Protein AF-G5JH13-F1 (afdb_monomer_lite)

Sequence (60 aa):
SVYTVQAGDSLSLIASKYGTTYQKIMSLNGLNNFFIYPGQKLKVSGVASNTTNTGNAASA

Foldseek 3Di:
DKDFDAVPDWLQNLQVVLVHHSVVQCVQVVNPDRDDDGRDITDNDDCPPPPPPPDDDPDD

Organism: NCBI:txid911238

Structure (mmCIF, N/CA/C/O backbone):
data_AF-G5JH13-F1
#
_entry.id   AF-G5JH13-F1
#
loop_
_atom_site.group_PDB
_atom_site.id
_atom_site.type_symbol
_atom_site.label_atom_id
_atom_site.label_alt_id
_atom_site.label_comp_id
_atom_site.label_asym_id
_atom_site.label_entity_id
_atom_site.label_seq_id
_atom_site.pdbx_PDB_ins_code
_atom_site.Cartn_x
_atom_site.Cartn_y
_atom_site.Cartn_z
_atom_site.occupancy
_atom_site.B_iso_or_equiv
_atom_site.auth_seq_id
_atom_site.auth_comp_id
_atom_site.auth_asym_id
_atom_site.auth_atom_id
_atom_site.pdbx_PDB_model_num
ATOM 1 N N . SER A 1 1 ? -13.988 -2.503 -0.385 1.00 75.06 1 SER A N 1
ATOM 2 C CA . SER A 1 1 ? -13.335 -1.472 -1.221 1.00 75.06 1 SER A CA 1
ATOM 3 C C . SER A 1 1 ? -12.116 -2.030 -1.937 1.00 75.06 1 SER A C 1
ATOM 5 O O . SER A 1 1 ? -11.350 -2.787 -1.341 1.00 75.06 1 SER A O 1
ATOM 7 N N . VAL A 1 2 ? -11.953 -1.674 -3.213 1.00 86.88 2 VAL A N 1
ATOM 8 C CA . VAL A 1 2 ? -10.838 -2.083 -4.084 1.00 86.88 2 VAL A CA 1
ATOM 9 C C . VAL A 1 2 ? -9.957 -0.861 -4.357 1.00 86.88 2 VAL A C 1
ATOM 11 O O . VAL A 1 2 ? -10.489 0.211 -4.629 1.00 86.88 2 VAL A O 1
ATOM 14 N N . TYR A 1 3 ? -8.640 -1.019 -4.270 1.00 89.50 3 TYR A N 1
ATOM 15 C CA . TYR A 1 3 ? -7.628 -0.008 -4.565 1.00 89.50 3 TYR A CA 1
ATOM 16 C C . TYR A 1 3 ? -6.854 -0.391 -5.822 1.00 89.50 3 TYR A C 1
ATOM 18 O O . TYR A 1 3 ? -6.508 -1.558 -5.995 1.00 89.50 3 TYR A O 1
ATOM 26 N N . THR A 1 4 ? -6.562 0.581 -6.678 1.00 92.31 4 THR A N 1
ATOM 27 C CA . THR A 1 4 ? -5.687 0.381 -7.837 1.00 92.31 4 THR A CA 1
ATOM 28 C C . THR A 1 4 ? -4.292 0.855 -7.465 1.00 92.31 4 THR A C 1
ATOM 30 O O . THR A 1 4 ? -4.106 2.031 -7.164 1.00 92.31 4 THR A O 1
ATOM 33 N N . VAL A 1 5 ? -3.329 -0.060 -7.478 1.00 91.19 5 VAL A N 1
ATOM 34 C CA . VAL A 1 5 ? -1.927 0.217 -7.148 1.00 91.19 5 VAL A CA 1
ATOM 35 C C . VAL A 1 5 ? -1.357 1.244 -8.120 1.00 91.19 5 VAL A C 1
ATOM 37 O O . VAL A 1 5 ? -1.550 1.122 -9.333 1.00 91.19 5 VAL A O 1
ATOM 40 N N . GLN A 1 6 ? -0.639 2.238 -7.602 1.00 90.25 6 GLN A N 1
ATOM 41 C CA . GLN A 1 6 ? 0.082 3.222 -8.406 1.00 90.25 6 GLN A CA 1
ATOM 42 C C . GLN A 1 6 ? 1.588 2.940 -8.399 1.00 90.25 6 GLN A C 1
ATOM 44 O O . GLN A 1 6 ? 2.101 2.197 -7.563 1.00 90.25 6 GLN A O 1
ATOM 49 N N . ALA A 1 7 ? 2.314 3.500 -9.366 1.00 89.50 7 ALA A N 1
ATOM 50 C CA . ALA A 1 7 ? 3.762 3.342 -9.414 1.00 89.50 7 ALA A CA 1
ATOM 51 C C . ALA A 1 7 ? 4.393 3.999 -8.174 1.00 89.50 7 ALA A C 1
ATOM 53 O O . ALA A 1 7 ? 4.154 5.174 -7.911 1.00 89.50 7 ALA A O 1
ATOM 54 N N . GLY A 1 8 ? 5.171 3.226 -7.413 1.00 86.75 8 GLY A N 1
ATOM 55 C CA . GLY A 1 8 ? 5.765 3.661 -6.144 1.00 86.75 8 GLY A CA 1
ATOM 56 C C . GLY A 1 8 ? 4.961 3.288 -4.894 1.00 86.75 8 GLY A C 1
ATOM 57 O O . GLY A 1 8 ? 5.474 3.437 -3.787 1.00 86.75 8 GLY A O 1
ATOM 58 N N . ASP A 1 9 ? 3.745 2.750 -5.036 1.00 87.38 9 ASP A N 1
ATOM 59 C CA . ASP A 1 9 ? 3.013 2.197 -3.896 1.00 87.38 9 ASP A CA 1
ATOM 60 C C . ASP A 1 9 ? 3.628 0.874 -3.418 1.00 87.38 9 ASP A C 1
ATOM 62 O O . ASP A 1 9 ? 4.133 0.062 -4.193 1.00 87.38 9 ASP A O 1
ATOM 66 N N . SER A 1 10 ? 3.519 0.629 -2.113 1.00 89.19 10 SER A N 1
ATOM 67 C CA . SER A 1 10 ? 3.895 -0.635 -1.474 1.00 89.19 10 SER A CA 1
ATOM 68 C C . SER A 1 10 ? 2.726 -1.205 -0.679 1.00 89.19 10 SER A C 1
ATOM 70 O O . SER A 1 10 ? 1.910 -0.462 -0.134 1.00 89.19 10 SER A O 1
ATOM 72 N N . LEU A 1 11 ? 2.673 -2.533 -0.555 1.00 86.31 11 LEU A N 1
ATOM 73 C CA . LEU A 1 11 ? 1.629 -3.250 0.190 1.00 86.31 11 LEU A CA 1
ATOM 74 C C . LEU A 1 11 ? 1.480 -2.733 1.630 1.00 86.31 11 LEU A C 1
ATOM 76 O O . LEU A 1 11 ? 0.365 -2.612 2.128 1.00 86.31 11 LEU A O 1
ATOM 80 N N . SER A 1 12 ? 2.597 -2.376 2.269 1.00 87.69 12 SER A N 1
ATOM 81 C CA . SER A 1 12 ? 2.653 -1.762 3.598 1.00 87.69 12 SER A CA 1
ATOM 82 C C . SER A 1 12 ? 2.040 -0.359 3.640 1.00 87.69 12 SER A C 1
ATOM 84 O O . SER A 1 12 ? 1.218 -0.092 4.509 1.00 87.69 12 SER A O 1
ATOM 86 N N . LEU A 1 13 ? 2.386 0.523 2.697 1.00 88.94 13 LEU A N 1
ATOM 87 C CA . LEU A 1 13 ? 1.839 1.885 2.613 1.00 88.94 13 LEU A CA 1
ATOM 88 C C . LEU A 1 13 ? 0.328 1.869 2.375 1.00 88.94 13 LEU A C 1
ATOM 90 O O . LEU A 1 13 ? -0.419 2.576 3.051 1.00 88.94 13 LEU A O 1
ATOM 94 N N . ILE A 1 14 ? -0.123 1.014 1.456 1.00 87.12 14 ILE A N 1
ATOM 95 C CA . ILE A 1 14 ? -1.545 0.805 1.183 1.00 87.12 14 ILE A CA 1
ATOM 96 C C . ILE A 1 14 ? -2.228 0.283 2.452 1.00 87.12 14 ILE A C 1
ATOM 98 O O . ILE A 1 14 ? -3.240 0.833 2.874 1.00 87.12 14 ILE A O 1
ATOM 102 N N . ALA A 1 15 ? -1.659 -0.729 3.107 1.00 86.44 15 ALA A N 1
ATOM 103 C CA . ALA A 1 15 ? -2.208 -1.276 4.342 1.00 86.44 15 ALA A CA 1
ATOM 104 C C . ALA A 1 15 ? -2.376 -0.208 5.433 1.00 86.44 15 ALA A C 1
ATOM 106 O O . ALA A 1 15 ? -3.481 -0.044 5.951 1.00 86.44 15 ALA A O 1
ATOM 107 N N . SER A 1 16 ? -1.331 0.579 5.701 1.00 86.62 16 SER A N 1
ATOM 108 C CA . SER A 1 16 ? -1.364 1.677 6.673 1.00 86.62 16 SER A CA 1
ATOM 109 C C . SER A 1 16 ? -2.407 2.736 6.320 1.00 86.62 16 SER A C 1
ATOM 111 O O . SER A 1 16 ? -3.146 3.183 7.193 1.00 86.62 16 SER A O 1
ATOM 113 N N . LYS A 1 17 ? -2.533 3.094 5.036 1.00 85.69 17 LYS A N 1
ATOM 114 C CA . LYS A 1 17 ? -3.529 4.061 4.546 1.00 85.69 17 LYS A CA 1
ATOM 115 C C . LYS A 1 17 ? -4.969 3.600 4.784 1.00 85.69 17 LYS A C 1
ATOM 117 O O . LYS A 1 17 ? -5.846 4.428 5.004 1.00 85.69 17 LYS A O 1
ATOM 122 N N . TYR A 1 18 ? -5.208 2.291 4.746 1.00 85.00 18 TYR A N 1
ATOM 123 C CA . TYR A 1 18 ? -6.523 1.689 4.968 1.00 85.00 18 TYR A CA 1
ATOM 124 C C . TYR A 1 18 ? -6.731 1.162 6.397 1.00 85.00 18 TYR A C 1
ATOM 126 O O . TYR A 1 18 ? -7.772 0.565 6.667 1.00 85.00 18 TYR A O 1
ATOM 134 N N . GLY A 1 19 ? -5.772 1.362 7.309 1.00 82.56 19 GLY A N 1
ATOM 135 C CA . GLY A 1 19 ? -5.852 0.843 8.679 1.00 82.56 19 GLY A CA 1
ATOM 136 C C . GLY A 1 19 ? -5.902 -0.688 8.743 1.00 82.56 19 GLY A C 1
ATOM 137 O O . GLY A 1 19 ? -6.534 -1.261 9.626 1.00 82.56 19 GLY A O 1
ATOM 138 N N . THR A 1 20 ? -5.284 -1.364 7.777 1.00 84.25 20 THR A N 1
ATOM 139 C CA . THR A 1 20 ? -5.203 -2.825 7.707 1.00 84.25 20 THR A CA 1
ATOM 140 C C . THR A 1 20 ? -3.743 -3.277 7.692 1.00 84.25 20 THR A C 1
ATOM 142 O O . THR A 1 20 ? -2.829 -2.465 7.807 1.00 84.25 20 THR A O 1
ATOM 145 N N . THR A 1 21 ? -3.500 -4.579 7.562 1.00 87.94 21 THR A N 1
ATOM 146 C CA . THR A 1 21 ? -2.151 -5.134 7.401 1.00 87.94 21 THR A CA 1
ATOM 147 C C . THR A 1 21 ? -1.959 -5.678 5.996 1.00 87.94 21 THR A C 1
ATOM 149 O O . THR A 1 21 ? -2.896 -6.165 5.359 1.00 87.94 21 THR A O 1
ATOM 152 N N . TYR A 1 22 ? -0.717 -5.634 5.512 1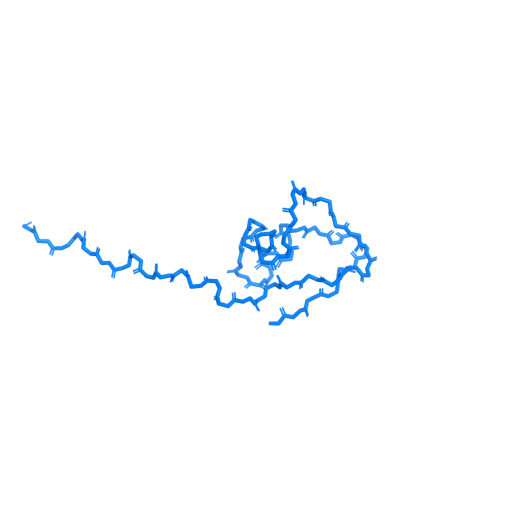.00 86.94 22 TYR A N 1
ATOM 153 C CA . TYR A 1 22 ? -0.364 -6.200 4.212 1.00 86.94 22 TYR A CA 1
ATOM 154 C C . TYR A 1 22 ? -0.740 -7.691 4.141 1.00 86.94 22 TYR A C 1
ATOM 156 O O . TYR A 1 22 ? -1.222 -8.137 3.108 1.00 86.94 22 TYR A O 1
ATOM 164 N N . GLN A 1 23 ? -0.638 -8.436 5.253 1.00 88.06 23 GLN A N 1
ATOM 165 C CA . GLN A 1 23 ? -1.098 -9.827 5.354 1.00 88.06 23 GLN A CA 1
ATOM 166 C C . GLN A 1 23 ? -2.590 -9.947 5.050 1.00 88.06 23 GLN A C 1
ATOM 168 O O . GLN A 1 23 ? -2.982 -10.807 4.269 1.00 88.06 23 GLN A O 1
ATOM 173 N N . LYS A 1 24 ? -3.426 -9.064 5.619 1.00 86.38 24 LYS A N 1
ATOM 174 C CA . LYS A 1 24 ? -4.871 -9.063 5.354 1.00 86.38 24 LYS A CA 1
ATOM 175 C C . LYS A 1 24 ? -5.149 -8.837 3.876 1.00 86.38 24 LYS A C 1
ATOM 177 O O . LYS A 1 24 ? -5.947 -9.561 3.291 1.00 86.38 24 LYS A O 1
ATOM 182 N N . ILE A 1 25 ? -4.475 -7.857 3.274 1.00 87.12 25 ILE A N 1
ATOM 183 C CA . ILE A 1 25 ? -4.609 -7.549 1.847 1.00 87.12 25 ILE A CA 1
ATOM 184 C C . ILE A 1 25 ? -4.180 -8.758 1.015 1.00 87.12 25 ILE A C 1
ATOM 186 O O . ILE A 1 25 ? -4.889 -9.144 0.090 1.00 87.12 25 ILE A O 1
ATOM 190 N N . MET A 1 26 ? -3.064 -9.397 1.355 1.00 88.56 26 MET A N 1
ATOM 191 C CA . MET A 1 26 ? -2.597 -10.592 0.660 1.00 88.56 26 MET A CA 1
ATOM 192 C C . MET A 1 26 ? -3.615 -11.727 0.748 1.00 88.56 26 MET A C 1
ATOM 194 O O . MET A 1 26 ? -4.014 -12.246 -0.290 1.00 88.56 26 MET A O 1
ATOM 198 N N . SER A 1 27 ? -4.121 -12.047 1.942 1.00 88.25 27 SER A N 1
ATOM 199 C CA . SER A 1 27 ? -5.154 -13.073 2.122 1.00 88.25 27 SER A CA 1
ATOM 200 C C . SER A 1 27 ? -6.445 -12.740 1.370 1.00 88.25 27 SER A C 1
ATOM 202 O O . SER A 1 27 ? -7.036 -13.619 0.752 1.00 88.25 27 SER A O 1
ATOM 204 N N . LEU A 1 28 ? -6.867 -11.471 1.357 1.00 86.81 28 LEU A N 1
ATOM 205 C CA . LEU A 1 28 ? -8.060 -11.014 0.631 1.00 86.81 28 LEU A CA 1
ATOM 206 C C . LEU A 1 28 ? -7.929 -11.137 -0.893 1.00 86.81 28 LEU A C 1
ATOM 208 O O . LEU A 1 28 ? -8.944 -11.205 -1.590 1.00 86.81 28 LEU A O 1
ATOM 212 N N . ASN A 1 29 ? -6.700 -11.127 -1.409 1.00 87.88 29 ASN A N 1
ATOM 213 C CA . ASN A 1 29 ? -6.403 -11.172 -2.840 1.00 87.88 29 ASN A CA 1
ATOM 214 C C . ASN A 1 29 ? -5.722 -12.477 -3.279 1.00 87.88 29 ASN A C 1
ATOM 216 O O . ASN A 1 29 ? -5.372 -12.597 -4.449 1.00 87.88 29 ASN A O 1
ATOM 220 N N . GLY A 1 30 ? -5.528 -13.444 -2.374 1.00 88.38 30 GLY A N 1
ATOM 221 C CA . GLY A 1 30 ? -4.819 -14.694 -2.664 1.00 88.38 30 GLY A CA 1
ATOM 222 C C . GLY A 1 30 ? -3.355 -14.494 -3.072 1.00 88.38 30 GLY A C 1
ATOM 223 O O . GLY A 1 30 ? -2.819 -15.279 -3.851 1.00 88.38 30 GLY A O 1
ATOM 224 N N . LEU A 1 31 ? -2.711 -13.425 -2.595 1.00 86.25 31 LEU A N 1
ATOM 225 C CA . LEU A 1 31 ? -1.316 -13.143 -2.920 1.00 86.25 31 LEU A CA 1
ATOM 226 C C . LEU A 1 31 ? -0.394 -13.998 -2.055 1.00 86.25 31 LEU A C 1
ATOM 228 O O . LEU A 1 31 ? -0.452 -13.948 -0.829 1.00 86.25 31 LEU A O 1
ATOM 232 N N . ASN A 1 32 ? 0.506 -14.725 -2.710 1.00 86.06 32 ASN A N 1
ATOM 233 C CA . ASN A 1 32 ? 1.562 -15.492 -2.045 1.00 86.06 32 ASN A CA 1
ATOM 234 C C . ASN A 1 32 ? 2.843 -14.673 -1.835 1.00 86.06 32 ASN A C 1
ATOM 236 O O . ASN A 1 32 ? 3.792 -15.156 -1.227 1.00 86.06 32 ASN A O 1
ATOM 240 N N . ASN A 1 33 ? 2.895 -13.449 -2.365 1.00 84.75 33 ASN A N 1
ATOM 241 C CA . ASN A 1 33 ? 4.093 -12.626 -2.338 1.00 84.75 33 ASN A CA 1
ATOM 242 C C . ASN A 1 33 ? 3.750 -11.144 -2.145 1.00 84.75 33 ASN A C 1
ATOM 244 O O . ASN A 1 33 ? 2.616 -10.723 -2.375 1.00 84.75 33 ASN A O 1
ATOM 248 N N . PHE A 1 34 ? 4.744 -10.359 -1.736 1.00 83.81 34 PHE A N 1
ATOM 249 C CA . PHE A 1 34 ? 4.595 -8.924 -1.465 1.00 83.81 34 PHE A CA 1
ATOM 250 C C . PHE A 1 34 ? 4.717 -8.051 -2.722 1.00 83.81 34 PHE A C 1
ATOM 252 O O . PHE A 1 34 ? 4.584 -6.830 -2.645 1.00 83.81 34 PHE A O 1
ATOM 259 N N . PHE A 1 35 ? 4.981 -8.667 -3.876 1.00 86.81 35 PHE A N 1
ATOM 260 C CA . PHE A 1 35 ? 5.087 -7.968 -5.148 1.00 86.81 35 PHE A CA 1
ATOM 261 C C . PHE A 1 35 ? 3.708 -7.560 -5.659 1.00 86.81 35 PHE A C 1
ATOM 263 O O . PHE A 1 35 ? 2.821 -8.392 -5.853 1.00 86.81 35 PHE A O 1
ATOM 270 N N . ILE A 1 36 ? 3.557 -6.259 -5.883 1.00 88.19 36 ILE A N 1
ATOM 271 C CA . ILE A 1 36 ? 2.374 -5.641 -6.4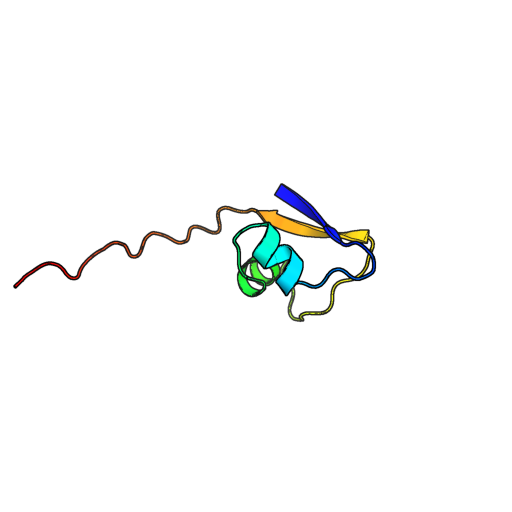70 1.00 88.19 36 ILE A CA 1
ATOM 272 C C . ILE A 1 36 ? 2.805 -4.780 -7.648 1.00 88.19 36 ILE A C 1
ATOM 274 O O . ILE A 1 36 ? 3.876 -4.174 -7.624 1.00 88.19 36 ILE A O 1
ATOM 278 N N . TYR A 1 37 ? 1.967 -4.728 -8.676 1.00 90.06 37 TYR A N 1
ATOM 279 C CA . TYR A 1 37 ? 2.266 -3.998 -9.903 1.00 90.06 37 TYR A CA 1
ATOM 280 C C . TYR A 1 37 ? 1.348 -2.786 -10.061 1.00 90.06 37 TYR A C 1
ATOM 282 O O . TYR A 1 37 ? 0.167 -2.866 -9.715 1.00 90.06 37 TYR A O 1
ATOM 290 N N . PRO A 1 38 ? 1.843 -1.665 -10.609 1.00 91.31 38 PRO A N 1
ATOM 291 C CA . PRO A 1 38 ? 0.989 -0.532 -10.939 1.00 91.31 38 PRO A CA 1
ATOM 292 C C . PRO A 1 38 ? -0.133 -0.959 -11.897 1.00 91.31 38 PRO A C 1
ATOM 294 O O . PRO A 1 38 ? 0.094 -1.693 -12.856 1.00 91.31 38 PRO A O 1
ATOM 297 N N . GLY A 1 39 ? -1.360 -0.522 -11.612 1.00 89.88 39 GLY A N 1
ATOM 298 C CA . GLY A 1 39 ? -2.578 -0.945 -12.310 1.00 89.88 39 GLY A CA 1
ATOM 299 C C . GLY A 1 39 ? -3.253 -2.189 -11.720 1.00 89.88 39 GLY A C 1
ATOM 300 O O . GLY A 1 39 ? -4.393 -2.493 -12.076 1.00 89.88 39 GLY A O 1
ATOM 301 N N . GLN A 1 40 ? -2.611 -2.887 -10.778 1.00 91.06 40 GLN A N 1
ATOM 302 C CA . GLN A 1 40 ? -3.209 -4.031 -10.095 1.00 91.06 40 GLN A CA 1
ATOM 303 C C . GLN A 1 40 ? -4.336 -3.583 -9.159 1.00 91.06 40 GLN A C 1
ATOM 305 O O . GLN A 1 40 ? -4.187 -2.646 -8.376 1.00 91.06 40 GLN A O 1
ATOM 310 N N . LYS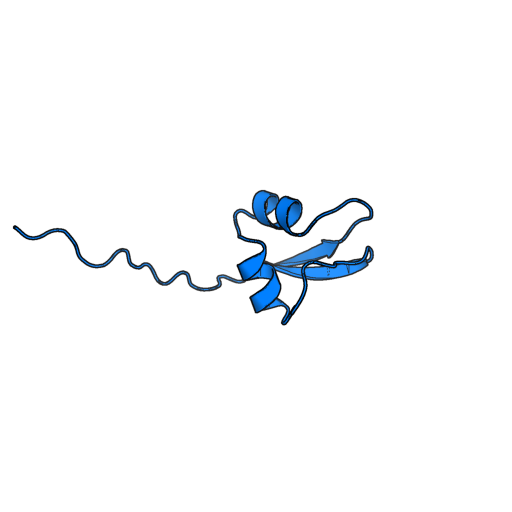 A 1 41 ? -5.471 -4.283 -9.213 1.00 91.25 41 LYS A N 1
ATOM 311 C CA . LYS A 1 41 ? -6.611 -4.050 -8.321 1.00 91.25 41 LYS A CA 1
ATOM 312 C C . LYS A 1 41 ? -6.487 -4.931 -7.081 1.00 91.25 41 LYS A C 1
ATOM 314 O O . LYS A 1 41 ? -6.588 -6.149 -7.178 1.00 91.25 41 LYS A O 1
ATOM 319 N N . LEU A 1 42 ? -6.300 -4.311 -5.922 1.00 88.50 42 LEU A N 1
ATOM 320 C CA . LEU A 1 42 ? -6.200 -4.969 -4.624 1.00 88.50 42 LEU A CA 1
ATOM 321 C C . LEU A 1 42 ? -7.438 -4.694 -3.779 1.00 88.50 42 LEU A C 1
ATOM 323 O O . LEU A 1 42 ? -7.826 -3.553 -3.542 1.00 88.50 42 LEU A O 1
ATOM 327 N N . LYS A 1 43 ? -8.050 -5.746 -3.251 1.00 87.88 43 LYS A N 1
ATOM 328 C CA . LYS A 1 43 ? -9.042 -5.654 -2.179 1.00 87.88 43 LYS A CA 1
ATOM 329 C C . LYS A 1 43 ? -8.338 -5.228 -0.891 1.00 87.88 43 LYS A C 1
ATOM 331 O O . LYS A 1 43 ? -7.615 -6.018 -0.295 1.00 87.88 43 LYS A O 1
ATOM 336 N N . VAL A 1 44 ? -8.546 -3.976 -0.492 1.00 83.75 44 VAL A N 1
ATOM 337 C CA . VAL A 1 44 ? -7.911 -3.350 0.689 1.00 83.75 44 VAL A CA 1
ATOM 338 C C . VAL A 1 44 ? -8.852 -3.232 1.878 1.00 83.75 44 VAL A C 1
ATOM 340 O O . VAL A 1 44 ? -8.426 -3.109 3.017 1.00 83.75 44 VAL A O 1
ATOM 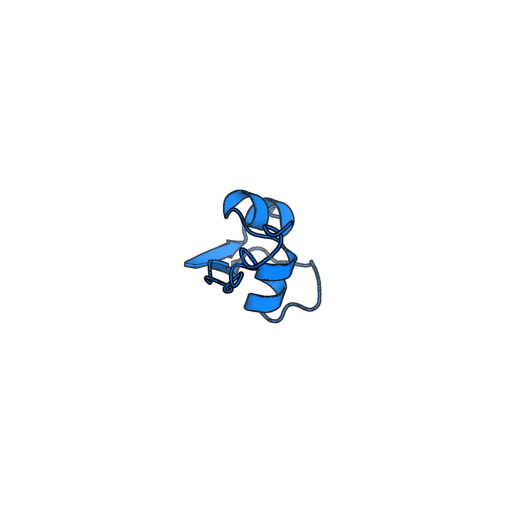343 N N . SER A 1 45 ? -10.150 -3.292 1.610 1.00 72.19 45 SER A N 1
ATOM 344 C CA . SER A 1 45 ? -11.187 -3.305 2.626 1.00 72.19 45 SER A CA 1
ATOM 345 C C . SER A 1 45 ? -12.139 -4.433 2.272 1.00 72.19 45 SER A C 1
ATOM 347 O O . SER A 1 45 ? -13.021 -4.303 1.423 1.00 72.19 45 SER A O 1
ATOM 349 N N . GLY A 1 46 ? -11.886 -5.586 2.865 1.00 59.72 46 GLY A N 1
ATOM 350 C CA . GLY A 1 46 ? -12.958 -6.404 3.390 1.00 59.72 46 GLY A CA 1
ATOM 351 C C . GLY A 1 46 ? -12.899 -6.205 4.892 1.00 59.72 46 GLY A C 1
ATOM 352 O O . GLY A 1 46 ? -11.798 -6.105 5.441 1.00 59.72 46 GLY A O 1
ATOM 353 N N . VAL A 1 47 ? -14.047 -6.166 5.561 1.00 49.88 47 VAL A N 1
ATOM 354 C CA . VAL A 1 47 ? -14.111 -6.615 6.950 1.00 49.88 47 VAL A CA 1
ATOM 355 C C . VAL A 1 47 ? -13.625 -8.052 6.934 1.00 49.88 47 VAL A C 1
ATOM 357 O O . VAL A 1 47 ? -14.380 -9.006 6.832 1.00 49.88 47 VAL A O 1
ATOM 360 N N . ALA A 1 48 ? -12.316 -8.242 6.918 1.00 50.00 48 ALA A N 1
ATOM 361 C CA . ALA A 1 48 ? -11.792 -9.507 7.305 1.00 50.00 48 ALA A CA 1
ATOM 362 C C . ALA A 1 48 ? -12.042 -9.457 8.788 1.00 50.00 48 ALA A C 1
ATOM 364 O O . ALA A 1 48 ? -11.250 -8.818 9.480 1.00 50.00 48 ALA A O 1
ATOM 365 N N . SER A 1 49 ? -13.210 -9.970 9.179 1.00 44.19 49 SER A N 1
ATOM 366 C CA . SER A 1 49 ? -13.696 -10.080 10.532 1.00 44.19 49 SER A CA 1
ATOM 367 C C . SER A 1 49 ? -12.485 -10.429 11.361 1.00 44.19 49 SER A C 1
ATOM 369 O O . SER A 1 49 ? -12.028 -11.568 11.399 1.00 44.19 49 SER A O 1
ATOM 371 N N . ASN A 1 50 ? -11.877 -9.405 11.952 1.00 44.16 50 ASN A N 1
ATOM 372 C CA . ASN A 1 50 ? -11.202 -9.613 13.191 1.00 44.16 50 ASN A CA 1
ATOM 373 C C . ASN A 1 50 ? -12.418 -9.743 14.078 1.00 44.16 50 ASN A C 1
ATOM 375 O O . ASN A 1 50 ? -12.958 -8.746 14.550 1.00 44.16 50 ASN A O 1
ATOM 379 N N . THR A 1 51 ? -12.961 -10.964 14.098 1.00 40.47 51 THR A N 1
ATOM 380 C CA . THR A 1 51 ? -13.739 -11.433 15.215 1.00 40.47 51 THR A CA 1
ATOM 381 C C . THR A 1 51 ? -12.923 -10.973 16.395 1.00 40.47 51 THR A C 1
ATOM 383 O O . THR A 1 51 ? -11.800 -11.421 16.611 1.00 40.47 51 THR A O 1
ATOM 386 N N . THR A 1 52 ? -13.432 -9.917 17.005 1.00 44.38 52 THR A N 1
ATOM 387 C CA . THR A 1 52 ? -13.229 -9.563 18.385 1.00 44.38 52 THR A CA 1
ATOM 388 C C . THR A 1 52 ? -12.890 -10.827 19.163 1.00 44.38 52 THR A C 1
ATOM 390 O O . THR A 1 52 ? -13.784 -11.535 19.603 1.00 44.38 52 THR A O 1
ATOM 393 N N . ASN A 1 53 ? -11.602 -11.074 19.385 1.00 47.31 53 ASN A N 1
ATOM 394 C CA . ASN A 1 53 ? -11.162 -11.646 20.648 1.00 47.31 53 ASN A CA 1
ATOM 395 C C . ASN A 1 53 ? -11.029 -10.487 21.648 1.00 47.31 53 ASN A C 1
ATOM 397 O O . ASN A 1 53 ? -10.007 -10.286 22.288 1.00 47.31 53 ASN A O 1
ATOM 401 N N . THR A 1 54 ? -12.105 -9.700 21.740 1.00 50.78 54 THR A N 1
ATOM 402 C CA . THR A 1 54 ? -12.546 -9.069 22.977 1.00 50.78 54 THR A CA 1
ATOM 403 C C . THR A 1 54 ? -13.486 -10.092 23.592 1.00 50.78 54 THR A C 1
ATOM 405 O O . THR A 1 54 ? -14.684 -10.099 23.329 1.00 50.78 54 THR A O 1
ATOM 408 N N . GLY A 1 55 ? -12.898 -11.038 24.311 1.00 53.03 55 GLY A N 1
ATOM 409 C CA . GLY A 1 55 ? -13.603 -12.157 24.907 1.00 53.03 55 GLY A CA 1
ATOM 410 C C . GLY A 1 55 ? -12.665 -12.924 25.820 1.00 53.03 55 GLY A C 1
ATOM 411 O O . GLY A 1 55 ? -12.080 -13.913 25.401 1.00 53.03 55 GLY A O 1
ATOM 412 N N . ASN A 1 56 ? -12.589 -12.451 27.066 1.00 58.00 56 ASN A N 1
ATOM 413 C CA . ASN A 1 56 ? -12.175 -13.189 28.262 1.00 58.00 56 ASN A CA 1
ATOM 414 C C . ASN A 1 56 ? -10.724 -13.036 28.767 1.00 58.00 56 ASN A C 1
ATOM 416 O O . ASN A 1 56 ? -9.890 -13.915 28.581 1.00 58.00 56 ASN A O 1
ATOM 420 N N . ALA A 1 57 ? -10.482 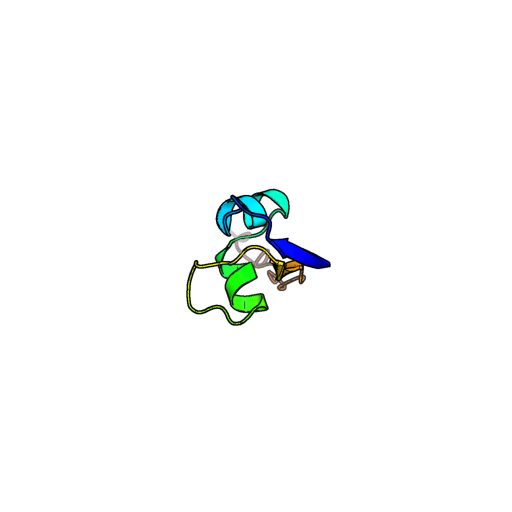-11.964 29.531 1.00 54.03 57 ALA A N 1
ATOM 4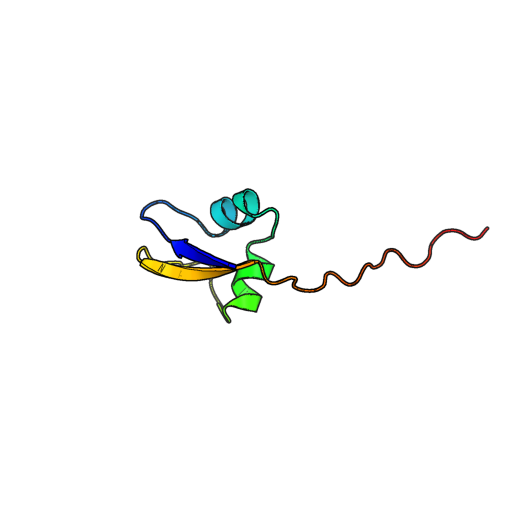21 C CA . ALA A 1 57 ? -9.632 -12.011 30.729 1.00 54.03 57 ALA A CA 1
ATOM 422 C C . ALA A 1 57 ? -10.022 -10.883 31.706 1.00 54.03 57 ALA A C 1
ATOM 424 O O . ALA A 1 57 ? -9.235 -9.995 32.020 1.00 54.03 57 ALA A O 1
ATOM 425 N N . ALA A 1 58 ? -11.276 -10.910 32.156 1.00 60.56 58 ALA A N 1
ATOM 426 C CA . ALA A 1 58 ? -11.706 -10.256 33.384 1.00 60.56 58 ALA A CA 1
ATOM 427 C C . ALA A 1 58 ? -12.435 -11.313 34.214 1.00 60.56 58 ALA A C 1
ATOM 429 O O . ALA A 1 58 ? -13.612 -11.559 33.972 1.00 60.56 58 ALA A O 1
ATOM 430 N N . SER A 1 59 ? -11.715 -11.962 35.133 1.00 59.66 59 SER A N 1
ATOM 431 C CA . SER A 1 59 ? -12.296 -12.669 36.285 1.00 59.66 59 SER A CA 1
ATOM 432 C C . SER A 1 59 ? -11.195 -13.281 37.162 1.00 59.66 59 SER A C 1
ATOM 434 O O . SER A 1 59 ? -10.783 -14.412 36.905 1.00 59.66 59 SER A O 1
ATOM 436 N N . ALA A 1 60 ? -10.719 -12.511 38.150 1.00 46.06 60 ALA A N 1
ATOM 437 C CA . ALA A 1 60 ? -10.403 -12.905 39.535 1.00 46.06 60 ALA A CA 1
ATOM 438 C C . ALA A 1 60 ? -9.839 -11.692 40.293 1.00 46.06 60 ALA A C 1
ATOM 440 O O . ALA A 1 60 ? -8.838 -11.119 39.807 1.00 46.06 60 ALA A O 1
#

Radius of gyration: 14.49 Å; chains: 1; bounding box: 20×20×52 Å

pLDDT: mean 77.98, std 16.3, range [40.47, 92.31]

InterPro domains:
  IPR018392 LysM domain [PF01476] (3-44)
  IPR018392 LysM domain [PS51782] (1-44)
  IPR018392 LysM domain [SM00257] (2-45)
  IPR018392 LysM domain [cd00118] (2-44)
  IPR036779 LysM domain superfamily [G3DSA:3.10.350.10] (1-49)
  IPR036779 LysM domain superfamily [SSF54106] (2-44)

Secondary structure (DSSP, 8-state):
-EEE--TT--HHHHHHHTTS-HHHHHHHHT-SSS---TT-EEE-----------------